Protein AF-A0A914RIQ0-F1 (afdb_monomer)

Foldseek 3Di:
DDPPDDDPVVVVVVVVLVVLCCCQVPVLVVCLVVLQVLLPVVVVLVVLLVVLVVLVVVCQDPSDDPSSNVSSLSSNQSNLLRDQLVSCLVVLVVLLVCLLVVDPSNLSSLSSLLSNLLNCLCQDPVADPSGHDDPSSVVSLVSSLVSLCVSCVVDDDDCSSCVSNVSSNVSND

Nearest PDB structures (foldseek):
  8vjk-assembly1_B  TM=9.606E-01  e=1.421E-10  Mus musculus
  7u9x-assembly1_A  TM=9.395E-01  e=6.946E-10  Homo sapiens
  8rs0-assembly1_G  TM=9.526E-01  e=1.009E-09  Oryctolagus cuniculus
  8ser-assembly1_B  TM=9.562E-01  e=1.686E-09  Oryctolagus cuniculus
  8rrt-assembly1_B  TM=9.357E-01  e=3.241E-09  Oryctolagus cuniculus

Sequence (173 aa):
MELVGASPRALESDTALALNRYLCNAVLPLLTNHSHFFADAEHHAALLDATLHTVYRMNRLQSLTKNQRDAVSDFLVAITRELPPAMMVKLMRKVIIDIQEMTENVLVPLRIITLHYERCTKYYGSGNSYGVASEIEKRLSMLLFDAIFDSLGSKPYDPELFGKALPCLTAIG

Secondary structure (DSSP, 8-state):
-------HHHHHHHHHHHHHHHIIIIIHHHHHHTGGGGTT-GGGHHHHHHHHHHHHHHTT-TT--HHHHHHHHHHHHHHHHHS-GGGGHHHHHHHHHHHHTT-TTTHHHHHHHHHHHHHHHHHHTT-BTTB---HHHHHHHHHHHHHHHHHHHTS---HHHHHHHHHHHHS--

pLDDT: mean 88.91, std 11.35, range [38.72, 97.94]

Structure (mmCIF, N/CA/C/O backbone):
data_AF-A0A914RIQ0-F1
#
_entry.id   AF-A0A914RIQ0-F1
#
loop_
_atom_site.group_PDB
_atom_site.id
_atom_site.type_symbol
_atom_site.label_atom_id
_atom_site.label_alt_id
_atom_site.label_comp_id
_atom_site.label_asym_id
_atom_site.label_entity_id
_atom_site.label_seq_id
_atom_site.pdbx_PDB_ins_code
_atom_site.Cartn_x
_atom_site.Cartn_y
_atom_site.Cartn_z
_atom_site.occupancy
_atom_site.B_iso_or_equiv
_atom_site.auth_seq_id
_atom_site.auth_comp_id
_atom_site.auth_asym_id
_atom_site.auth_atom_id
_atom_site.pdbx_PDB_model_num
ATOM 1 N N . MET A 1 1 ? -50.016 14.181 14.318 1.00 40.16 1 MET A N 1
ATOM 2 C CA . MET A 1 1 ? -49.270 13.265 13.431 1.00 40.16 1 MET A CA 1
ATOM 3 C C . MET A 1 1 ? -48.106 14.074 12.883 1.00 40.16 1 MET A C 1
ATOM 5 O O . MET A 1 1 ? -48.241 14.725 11.858 1.00 40.16 1 MET A O 1
ATOM 9 N N . GLU A 1 2 ? -47.039 14.192 13.675 1.00 38.72 2 GLU A N 1
ATOM 10 C CA . GLU A 1 2 ? -45.862 14.992 13.323 1.00 38.72 2 GLU A CA 1
ATOM 11 C C . GLU A 1 2 ? -45.011 14.225 12.3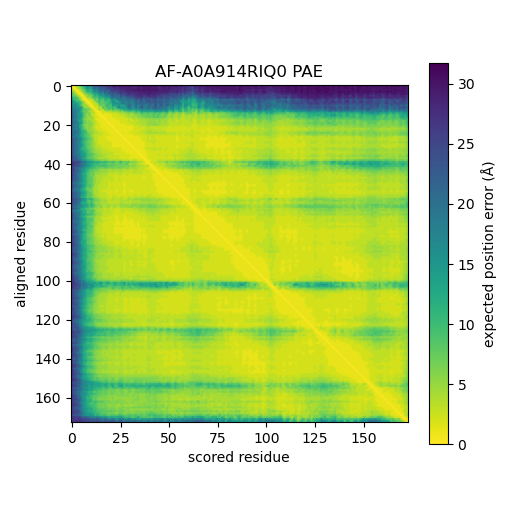11 1.00 38.72 2 GLU A C 1
ATOM 13 O O . GLU A 1 2 ? -44.521 13.133 12.593 1.00 38.72 2 GLU A O 1
ATOM 18 N N . LEU A 1 3 ? -44.842 14.804 11.124 1.00 48.62 3 LEU A N 1
ATOM 19 C CA . LEU A 1 3 ? -43.770 14.442 10.208 1.00 48.62 3 LEU A CA 1
ATOM 20 C C . LEU A 1 3 ? -42.501 15.122 10.724 1.00 48.62 3 LEU A C 1
ATOM 22 O O . LEU A 1 3 ? -42.250 16.289 10.431 1.00 48.62 3 LEU A O 1
ATOM 26 N N . VAL A 1 4 ? -41.721 14.401 11.529 1.00 50.06 4 VAL A N 1
ATOM 27 C CA . VAL A 1 4 ? -40.366 14.819 11.904 1.00 50.06 4 VAL A CA 1
ATOM 28 C C . VAL A 1 4 ? -39.512 14.777 10.635 1.00 50.06 4 VAL A C 1
ATOM 30 O O . VAL A 1 4 ? -39.017 13.727 10.232 1.00 50.06 4 VAL A O 1
ATOM 33 N N . GLY A 1 5 ? -39.399 15.920 9.958 1.00 52.22 5 GLY A N 1
ATOM 34 C CA . GLY A 1 5 ? -38.491 16.103 8.834 1.00 52.22 5 GLY A CA 1
ATOM 35 C C . GLY A 1 5 ? -37.054 15.958 9.322 1.00 52.22 5 GLY A C 1
ATOM 36 O O . GLY A 1 5 ? -36.594 16.740 10.153 1.00 52.22 5 GLY A O 1
ATOM 37 N N . ALA A 1 6 ? -36.354 14.934 8.838 1.00 53.84 6 ALA A N 1
ATOM 38 C CA . ALA A 1 6 ? -34.944 14.739 9.138 1.00 53.84 6 ALA A CA 1
ATOM 39 C C . ALA A 1 6 ? -34.133 15.981 8.716 1.00 53.84 6 ALA A C 1
ATOM 41 O O . ALA A 1 6 ? -34.328 16.535 7.634 1.00 53.84 6 ALA A O 1
ATOM 42 N N . SER A 1 7 ? -33.236 16.436 9.596 1.00 57.28 7 SER A N 1
ATOM 43 C CA . SER A 1 7 ? -32.380 17.603 9.349 1.00 57.28 7 SER A CA 1
ATOM 44 C C . SER A 1 7 ? -31.504 17.383 8.101 1.00 57.28 7 SER A C 1
ATOM 46 O O . SER A 1 7 ? -31.017 16.267 7.915 1.00 57.28 7 SER A O 1
ATOM 48 N N . PRO A 1 8 ? -31.223 18.410 7.274 1.00 59.25 8 PRO A N 1
ATOM 49 C CA . PRO A 1 8 ? -30.385 18.280 6.074 1.00 59.25 8 PRO A CA 1
ATOM 50 C C . PRO A 1 8 ? -29.029 17.604 6.333 1.00 59.25 8 PRO A C 1
ATOM 52 O O . PRO A 1 8 ? -28.591 16.773 5.545 1.00 59.25 8 PRO A O 1
ATOM 55 N N . ARG A 1 9 ? -28.415 17.867 7.497 1.00 60.41 9 ARG A N 1
ATOM 56 C CA . ARG A 1 9 ? -27.163 17.216 7.931 1.00 60.41 9 ARG A CA 1
ATOM 57 C C . ARG A 1 9 ? -27.315 15.718 8.211 1.00 60.41 9 ARG A C 1
ATOM 59 O O . ARG A 1 9 ? -26.366 14.963 8.031 1.00 60.41 9 ARG A O 1
ATOM 66 N N . ALA A 1 10 ? -28.491 15.283 8.663 1.00 62.47 10 ALA A N 1
ATOM 67 C CA . ALA A 1 10 ? -28.787 13.869 8.872 1.00 62.47 10 ALA A CA 1
ATOM 68 C C . ALA A 1 10 ? -28.976 13.145 7.528 1.00 62.47 10 ALA A C 1
ATOM 70 O O . ALA A 1 10 ? -28.415 12.071 7.347 1.00 62.47 10 ALA A O 1
ATOM 71 N N . LEU A 1 11 ? -29.645 13.773 6.549 1.00 60.81 11 LEU A N 1
ATOM 72 C CA . LEU A 1 11 ? -29.740 13.230 5.185 1.00 60.81 11 LEU A CA 1
ATOM 73 C C . LEU A 1 11 ? -28.372 13.135 4.492 1.00 60.81 11 LEU A C 1
ATOM 75 O O . LEU A 1 11 ? -28.081 12.139 3.830 1.00 60.81 11 LEU A O 1
ATOM 79 N N . GLU A 1 12 ? -27.516 14.147 4.642 1.00 62.06 12 GLU A N 1
ATOM 80 C CA . GLU A 1 12 ? -26.137 14.116 4.130 1.00 62.06 12 GLU A CA 1
ATOM 81 C C . GLU A 1 12 ? -25.312 12.993 4.784 1.00 62.06 12 GLU A C 1
ATOM 83 O O . GLU A 1 12 ? -24.551 12.298 4.112 1.00 62.06 12 GLU A O 1
ATOM 88 N N . SER A 1 13 ? -25.512 12.750 6.082 1.00 75.25 13 SER A N 1
ATOM 89 C CA . SER A 1 13 ? -24.879 11.638 6.800 1.00 75.25 13 SER A CA 1
ATOM 90 C C . SER A 1 13 ? -25.389 10.267 6.331 1.00 75.25 13 SER A C 1
ATOM 92 O O . SER A 1 13 ? -24.593 9.345 6.134 1.00 75.25 13 SER A O 1
ATOM 94 N N . ASP A 1 14 ? -26.696 10.119 6.110 1.00 80.25 14 ASP A N 1
ATOM 95 C CA . ASP A 1 14 ? -27.311 8.860 5.670 1.00 80.25 14 ASP A CA 1
ATOM 96 C C . ASP A 1 14 ? -26.929 8.507 4.230 1.00 80.25 14 ASP A C 1
ATOM 98 O O . ASP A 1 14 ? -26.619 7.352 3.919 1.00 80.25 14 ASP A O 1
ATOM 102 N N . THR A 1 15 ? -26.884 9.507 3.349 1.00 83.56 15 THR A N 1
ATOM 103 C CA . THR A 1 15 ? -26.440 9.335 1.960 1.00 83.56 15 THR A CA 1
ATOM 104 C C . THR A 1 15 ? -24.959 8.969 1.886 1.00 83.56 15 THR A C 1
ATOM 106 O O . THR A 1 15 ? -24.604 8.027 1.174 1.00 83.56 15 THR A O 1
ATOM 109 N N . ALA A 1 16 ? -24.094 9.614 2.675 1.00 80.81 16 ALA A N 1
ATOM 110 C CA . ALA A 1 16 ? -22.680 9.249 2.768 1.00 80.81 16 ALA A CA 1
ATOM 111 C C . ALA A 1 16 ? -22.484 7.807 3.273 1.00 80.81 16 ALA A C 1
ATOM 113 O O . ALA A 1 16 ? -21.667 7.056 2.733 1.00 80.81 16 ALA A O 1
ATOM 114 N N . LEU A 1 17 ? -23.264 7.379 4.271 1.00 82.81 17 LEU A N 1
ATOM 115 C CA . LEU A 1 17 ? -23.217 6.009 4.780 1.00 82.81 17 LEU A CA 1
ATOM 116 C C . LEU A 1 17 ? -23.696 4.988 3.735 1.00 82.81 17 LEU A C 1
ATOM 118 O O . LEU A 1 17 ? -23.079 3.930 3.582 1.00 82.81 17 LEU A O 1
ATOM 122 N N . ALA A 1 18 ? -24.768 5.297 3.002 1.00 87.75 18 ALA A N 1
ATOM 123 C CA . ALA A 1 18 ? -25.274 4.457 1.919 1.00 87.75 18 ALA A CA 1
ATOM 124 C C . ALA A 1 18 ? -24.239 4.299 0.794 1.00 87.75 18 ALA A C 1
ATOM 126 O O . ALA A 1 18 ? -24.013 3.184 0.319 1.00 87.75 18 ALA A O 1
ATOM 127 N N . LEU A 1 19 ? -23.548 5.382 0.430 1.00 87.38 19 LEU A N 1
ATOM 128 C CA . LEU A 1 19 ? -22.455 5.349 -0.542 1.00 87.38 19 LEU A CA 1
ATOM 129 C C . LEU A 1 19 ? -21.286 4.488 -0.056 1.00 87.38 19 LEU A C 1
ATOM 131 O O . LEU A 1 19 ? -20.822 3.628 -0.801 1.00 87.38 19 LEU A O 1
ATOM 135 N N . ASN A 1 20 ? -20.859 4.632 1.201 1.00 88.31 20 ASN A N 1
ATOM 136 C CA . ASN A 1 20 ? -19.811 3.781 1.776 1.00 88.31 20 ASN A CA 1
ATOM 137 C C . ASN A 1 20 ? -20.211 2.298 1.777 1.00 88.31 20 ASN A C 1
ATOM 139 O O . ASN A 1 20 ? -19.380 1.430 1.521 1.00 88.31 20 ASN A O 1
ATOM 143 N N . ARG A 1 21 ? -21.487 1.978 2.035 1.00 90.00 21 ARG A N 1
ATOM 144 C CA . ARG A 1 21 ? -22.002 0.602 1.916 1.00 90.00 21 ARG A CA 1
ATOM 145 C C . ARG A 1 21 ? -21.930 0.097 0.485 1.00 90.00 21 ARG A C 1
ATOM 147 O O . ARG A 1 21 ? -21.436 -1.002 0.277 1.00 90.00 21 ARG A O 1
ATOM 154 N N . TYR A 1 22 ? -22.378 0.884 -0.487 1.00 93.12 22 TYR A N 1
ATOM 155 C CA . TYR A 1 22 ? -22.320 0.490 -1.891 1.00 93.12 22 TYR A CA 1
ATOM 156 C C . TYR A 1 22 ? -20.877 0.264 -2.365 1.00 93.12 22 TYR A C 1
ATOM 158 O O . TYR A 1 22 ? -20.563 -0.787 -2.927 1.00 93.12 22 TYR A O 1
ATOM 166 N N . LEU A 1 23 ? -19.980 1.209 -2.071 1.00 94.25 23 LEU A N 1
ATOM 167 C CA . LEU A 1 23 ? -18.572 1.112 -2.443 1.00 94.25 23 LEU A CA 1
ATOM 168 C C . LEU A 1 23 ? -17.912 -0.116 -1.812 1.00 94.25 23 LEU A C 1
ATOM 170 O O . LEU A 1 23 ? -17.342 -0.930 -2.530 1.00 94.25 23 LEU A O 1
ATOM 174 N N . CYS A 1 24 ? -18.023 -0.290 -0.494 1.00 95.00 24 CYS A N 1
ATOM 175 C CA . CYS A 1 24 ? -17.314 -1.363 0.202 1.00 95.00 24 CYS A CA 1
ATOM 176 C C . CYS A 1 24 ? -17.945 -2.750 0.019 1.00 95.00 24 CYS A C 1
ATOM 178 O O . CYS A 1 24 ? -17.231 -3.738 0.141 1.00 95.00 24 CYS A O 1
ATOM 180 N N . ASN A 1 25 ? -19.247 -2.853 -0.270 1.00 93.62 25 ASN A N 1
ATOM 181 C CA . ASN A 1 25 ? -19.921 -4.153 -0.369 1.00 93.62 25 ASN A CA 1
ATOM 182 C C . ASN A 1 25 ? -20.087 -4.652 -1.809 1.00 93.62 25 ASN A C 1
ATOM 184 O O . ASN A 1 25 ? -20.288 -5.848 -1.999 1.00 93.62 25 ASN A O 1
ATOM 188 N N . ALA A 1 26 ? -20.035 -3.768 -2.809 1.00 95.31 26 ALA A N 1
ATOM 189 C CA . ALA A 1 26 ? -20.222 -4.145 -4.210 1.00 95.31 26 ALA A CA 1
ATOM 190 C C . ALA A 1 26 ? -19.018 -3.762 -5.074 1.00 95.31 26 ALA A C 1
ATOM 192 O O . ALA A 1 26 ? -18.411 -4.628 -5.702 1.00 95.31 26 ALA A O 1
ATOM 193 N N . VAL A 1 27 ? -18.642 -2.480 -5.082 1.00 97.12 27 VAL A N 1
ATOM 194 C CA . VAL A 1 27 ? -17.634 -1.966 -6.023 1.00 97.12 27 VAL A CA 1
ATOM 195 C C . VAL A 1 27 ? -16.235 -2.472 -5.687 1.00 97.12 27 VAL A C 1
ATOM 197 O O . VAL A 1 27 ? -15.599 -3.089 -6.535 1.00 97.12 27 VAL A O 1
ATOM 200 N N . LEU A 1 28 ? -15.752 -2.246 -4.462 1.00 97.38 28 LEU A N 1
ATOM 201 C CA . LEU A 1 28 ? -14.410 -2.671 -4.060 1.00 97.38 28 LEU A CA 1
ATOM 202 C C . LEU A 1 28 ? -14.236 -4.191 -4.168 1.00 97.38 28 LEU A C 1
ATOM 204 O O . LEU A 1 28 ? -13.266 -4.593 -4.798 1.00 97.38 28 LEU A O 1
ATOM 208 N N . PRO A 1 29 ? -15.163 -5.045 -3.686 1.00 97.81 29 PRO A N 1
ATOM 209 C CA . PRO A 1 29 ? -15.036 -6.491 -3.864 1.00 97.81 29 PRO A CA 1
ATOM 210 C C . PRO A 1 29 ? -14.956 -6.922 -5.333 1.00 97.81 29 PRO A C 1
ATOM 212 O O . PRO A 1 29 ? -14.147 -7.785 -5.672 1.00 97.81 29 PRO A O 1
ATOM 215 N N . LEU A 1 30 ? -15.746 -6.301 -6.218 1.00 97.69 30 LEU A N 1
ATOM 216 C CA . LEU A 1 30 ? -15.676 -6.573 -7.654 1.00 97.69 30 LEU A CA 1
ATOM 217 C C . LEU A 1 30 ? -14.295 -6.211 -8.217 1.00 97.69 30 LEU A C 1
ATOM 219 O O . LEU A 1 30 ? -13.672 -7.033 -8.883 1.00 97.69 30 LEU A O 1
ATOM 223 N N . LEU A 1 31 ? -13.796 -5.009 -7.922 1.00 97.06 31 LEU A N 1
ATOM 224 C CA . LEU A 1 31 ? -12.487 -4.565 -8.403 1.00 97.06 31 LEU A CA 1
ATOM 225 C C . LEU A 1 31 ? -11.338 -5.395 -7.813 1.00 97.06 31 LEU A C 1
ATOM 227 O O . LEU A 1 31 ? -10.366 -5.659 -8.511 1.00 97.06 31 LEU A O 1
ATOM 231 N N . THR A 1 32 ? -11.454 -5.845 -6.563 1.00 97.81 32 THR A N 1
ATOM 232 C CA . THR A 1 32 ? -10.496 -6.754 -5.919 1.00 97.81 32 THR A CA 1
ATOM 233 C C . THR A 1 32 ? -10.421 -8.089 -6.656 1.00 97.81 32 THR A C 1
ATOM 235 O O . THR A 1 32 ? -9.330 -8.548 -6.977 1.00 97.81 32 THR A O 1
ATOM 238 N N . ASN A 1 33 ? -11.567 -8.698 -6.979 1.00 97.62 33 ASN A N 1
ATOM 239 C CA . ASN A 1 33 ? -11.619 -9.983 -7.691 1.00 97.62 33 ASN A CA 1
ATOM 240 C C . ASN A 1 33 ? -11.069 -9.900 -9.121 1.00 97.62 33 ASN A C 1
ATOM 242 O O . ASN A 1 33 ? -10.637 -10.901 -9.693 1.00 97.62 33 ASN A O 1
ATOM 246 N N . HIS A 1 34 ? -11.083 -8.702 -9.695 1.00 96.31 34 HIS A N 1
ATOM 247 C CA . HIS A 1 34 ? -10.651 -8.430 -11.056 1.00 96.31 34 HIS A CA 1
ATOM 248 C C . HIS A 1 34 ? -9.411 -7.524 -11.101 1.00 96.31 34 HIS A C 1
ATOM 250 O O . HIS A 1 34 ? -9.194 -6.833 -12.096 1.00 96.31 34 HIS A O 1
ATOM 256 N N . SER A 1 35 ? -8.582 -7.537 -10.046 1.00 96.31 35 SER A N 1
ATOM 257 C CA . SER A 1 35 ? -7.437 -6.626 -9.919 1.00 96.31 35 SER A CA 1
ATOM 258 C C . SER A 1 35 ? -6.440 -6.754 -11.065 1.00 96.31 35 SER A C 1
ATOM 260 O O . SER A 1 35 ? -5.909 -5.746 -11.509 1.00 96.31 35 SER A O 1
ATOM 262 N N . HIS A 1 36 ? -6.247 -7.958 -11.602 1.00 94.62 36 HIS A N 1
ATOM 263 C CA . HIS A 1 36 ? -5.319 -8.235 -12.702 1.00 94.62 36 HIS A CA 1
ATOM 264 C C . HIS A 1 36 ? -5.511 -7.336 -13.937 1.00 94.62 36 HIS A C 1
ATOM 266 O O . HIS A 1 36 ? -4.548 -7.082 -14.652 1.00 94.62 36 HIS A O 1
ATOM 272 N N . PHE A 1 37 ? -6.710 -6.788 -14.181 1.00 93.00 37 PHE A N 1
ATOM 273 C CA . PHE A 1 37 ? -6.914 -5.817 -15.266 1.00 93.00 37 PHE A CA 1
ATOM 274 C C . PHE A 1 37 ? -6.185 -4.481 -15.047 1.00 93.00 37 PHE A C 1
ATOM 276 O O . PHE A 1 37 ? -6.021 -3.714 -15.993 1.00 93.00 37 PHE A O 1
ATOM 283 N N . PHE A 1 38 ? -5.746 -4.176 -13.823 1.00 93.56 38 PHE A N 1
ATOM 284 C CA . PHE A 1 38 ? -4.972 -2.973 -13.523 1.00 93.56 38 PHE A CA 1
ATOM 285 C C . PHE A 1 38 ? -3.503 -3.077 -13.947 1.00 93.56 38 PHE A C 1
ATOM 287 O O . PHE A 1 38 ? -2.878 -2.031 -14.117 1.00 93.56 38 PHE A O 1
ATOM 294 N N . ALA A 1 39 ? -2.961 -4.285 -14.148 1.00 89.75 39 ALA A N 1
ATOM 295 C CA . ALA A 1 39 ? -1.563 -4.479 -14.540 1.00 89.75 39 ALA A CA 1
ATOM 296 C C . ALA A 1 39 ? -1.244 -3.833 -15.902 1.00 89.75 39 ALA A C 1
ATOM 298 O O . ALA A 1 39 ? -0.186 -3.237 -16.073 1.00 89.75 39 ALA A O 1
ATOM 299 N N . ASP A 1 40 ? -2.199 -3.857 -16.836 1.00 83.81 40 ASP A N 1
ATOM 300 C CA . ASP A 1 40 ? -2.047 -3.297 -18.188 1.00 83.81 40 ASP A CA 1
ATOM 301 C C . ASP A 1 40 ? -2.581 -1.855 -18.317 1.00 83.81 40 ASP A C 1
ATOM 303 O O . ASP A 1 40 ? -2.637 -1.274 -19.406 1.00 83.81 40 ASP A O 1
ATOM 307 N N . ALA A 1 41 ? -2.996 -1.242 -17.205 1.00 87.12 41 ALA A N 1
ATOM 308 C CA . ALA A 1 41 ? -3.695 0.041 -17.194 1.00 87.12 41 ALA A CA 1
ATOM 309 C C . ALA A 1 41 ? -2.769 1.254 -16.968 1.00 87.12 41 ALA A C 1
ATOM 311 O O . ALA A 1 41 ? -3.240 2.326 -16.582 1.00 87.12 41 ALA A O 1
ATOM 312 N N . GLU A 1 42 ? -1.465 1.132 -17.245 1.00 83.19 42 GLU A N 1
ATOM 313 C CA . GLU A 1 42 ? -0.473 2.208 -17.053 1.00 83.19 42 GLU A CA 1
ATOM 314 C C . GLU A 1 42 ? -0.839 3.506 -17.796 1.00 83.19 42 GLU A C 1
ATOM 316 O O . GLU A 1 42 ? -0.643 4.609 -17.286 1.00 83.19 42 GLU A O 1
ATOM 321 N N . HIS A 1 43 ? -1.475 3.394 -18.965 1.00 89.69 43 HIS A N 1
ATOM 322 C CA . HIS A 1 43 ? -1.982 4.531 -19.744 1.00 89.69 43 HIS A CA 1
ATOM 323 C C . HIS A 1 43 ? -3.052 5.353 -18.995 1.00 89.69 43 HIS A C 1
ATOM 325 O O . HIS A 1 43 ? -3.292 6.517 -19.317 1.00 89.69 43 HIS A O 1
ATOM 331 N N . HIS A 1 44 ? -3.671 4.773 -17.965 1.00 92.06 44 HIS A N 1
ATOM 332 C CA . HIS A 1 44 ? -4.632 5.410 -17.068 1.00 92.06 44 HIS A CA 1
ATOM 333 C C . HIS A 1 44 ? -4.034 5.726 -15.688 1.00 92.06 44 HIS A C 1
ATOM 335 O O . HIS A 1 44 ? -4.771 5.842 -14.705 1.00 92.06 44 HIS A O 1
ATOM 341 N N . ALA A 1 45 ? -2.713 5.926 -15.597 1.00 90.75 45 ALA A N 1
ATOM 342 C CA . ALA A 1 45 ? -2.001 6.152 -14.337 1.00 90.75 45 ALA A CA 1
ATOM 343 C C . ALA A 1 45 ? -2.639 7.218 -13.430 1.00 90.75 45 ALA A C 1
ATOM 345 O O . ALA A 1 45 ? -2.725 7.020 -12.221 1.00 90.75 45 ALA A O 1
ATOM 346 N N . ALA A 1 46 ? -3.138 8.326 -13.990 1.00 92.81 46 ALA A N 1
ATOM 347 C CA . ALA A 1 46 ? -3.791 9.378 -13.207 1.00 92.81 46 ALA A CA 1
ATOM 348 C C . ALA A 1 46 ? -5.087 8.904 -12.518 1.00 92.81 46 ALA A C 1
ATOM 350 O O . ALA A 1 46 ? -5.351 9.273 -11.374 1.00 92.81 46 ALA A O 1
ATOM 351 N N . LEU A 1 47 ? -5.884 8.072 -13.195 1.00 94.31 47 LEU A N 1
ATOM 352 C CA . LEU A 1 47 ? -7.114 7.507 -12.638 1.00 94.31 47 LEU A CA 1
ATOM 353 C C . LEU A 1 47 ? -6.801 6.466 -11.562 1.00 94.31 47 LEU A C 1
ATOM 355 O O . LEU A 1 47 ? -7.441 6.457 -10.511 1.00 94.31 47 LEU A O 1
ATOM 359 N N . LEU A 1 48 ? -5.806 5.613 -11.804 1.00 95.12 48 LEU A N 1
ATOM 360 C CA . LEU A 1 48 ? -5.348 4.621 -10.833 1.00 95.12 48 LEU A CA 1
ATOM 361 C C . LEU A 1 48 ? -4.802 5.291 -9.568 1.00 95.12 48 LEU A C 1
ATOM 363 O O . LEU A 1 48 ? -5.182 4.906 -8.466 1.00 95.12 48 LEU A O 1
ATOM 367 N N . ASP A 1 49 ? -3.995 6.343 -9.718 1.00 94.19 49 ASP A N 1
ATOM 368 C CA . ASP A 1 49 ? -3.472 7.151 -8.610 1.00 94.19 49 ASP A CA 1
ATOM 369 C C . ASP A 1 49 ? -4.610 7.788 -7.798 1.00 94.19 49 ASP A C 1
ATOM 371 O O . ASP A 1 49 ? -4.651 7.684 -6.569 1.00 94.19 49 ASP A O 1
ATOM 375 N N . ALA A 1 50 ? -5.594 8.388 -8.478 1.00 95.06 50 ALA A N 1
ATOM 376 C CA . ALA A 1 50 ? -6.770 8.959 -7.828 1.00 95.06 50 ALA A CA 1
ATOM 377 C C . ALA A 1 50 ? -7.599 7.892 -7.092 1.00 95.06 50 ALA A C 1
ATOM 379 O O . ALA A 1 50 ? -8.031 8.123 -5.960 1.00 95.06 50 ALA A O 1
ATOM 380 N N . THR A 1 51 ? -7.783 6.717 -7.697 1.00 95.06 51 THR A N 1
ATOM 381 C CA . THR A 1 51 ? -8.528 5.588 -7.119 1.00 95.06 51 THR A CA 1
ATOM 382 C C . THR A 1 51 ? -7.824 5.057 -5.876 1.00 95.06 51 THR A C 1
ATOM 384 O O . THR A 1 51 ? -8.424 5.016 -4.801 1.00 95.06 51 THR A O 1
ATOM 387 N N . LEU A 1 52 ? -6.529 4.746 -5.987 1.00 96.06 52 LEU A N 1
ATOM 388 C CA . LEU A 1 52 ? -5.680 4.288 -4.889 1.00 96.06 52 LEU A CA 1
ATOM 389 C C . LEU A 1 52 ? -5.734 5.261 -3.713 1.00 96.06 52 LEU A C 1
ATOM 391 O O . LEU A 1 52 ? -6.000 4.869 -2.579 1.00 96.06 52 LEU A O 1
ATOM 395 N N . HIS A 1 53 ? -5.538 6.552 -3.976 1.00 95.06 53 HIS A N 1
ATOM 396 C CA . HIS A 1 53 ? -5.561 7.567 -2.933 1.00 95.06 53 HIS A CA 1
ATOM 397 C C . HIS A 1 53 ? -6.941 7.789 -2.323 1.00 95.06 53 HIS A C 1
ATOM 399 O O . HIS A 1 53 ? -7.025 8.096 -1.132 1.00 95.06 53 HIS A O 1
ATOM 405 N N . THR A 1 54 ? -8.008 7.650 -3.103 1.00 95.12 54 THR A N 1
ATOM 406 C CA . THR A 1 54 ? -9.377 7.770 -2.594 1.00 95.12 54 THR A CA 1
ATOM 407 C C . THR A 1 54 ? -9.680 6.627 -1.639 1.00 95.12 54 THR A C 1
ATOM 409 O O . THR A 1 54 ? -10.065 6.877 -0.498 1.00 95.12 54 THR A O 1
ATOM 412 N N . VAL A 1 55 ? -9.410 5.386 -2.045 1.00 95.88 55 VAL A N 1
ATOM 413 C CA . VAL A 1 55 ? -9.672 4.214 -1.203 1.00 95.88 55 VAL A CA 1
ATOM 414 C C . VAL A 1 55 ? -8.729 4.168 0.003 1.00 95.88 55 VAL A C 1
ATOM 416 O O . VAL A 1 55 ? -9.154 3.844 1.109 1.00 95.88 55 VAL A O 1
ATOM 419 N N . TYR A 1 56 ? -7.482 4.620 -0.143 1.00 95.25 56 TYR A N 1
ATOM 420 C CA . TYR A 1 56 ? -6.564 4.752 0.989 1.00 95.25 56 TYR A CA 1
ATOM 421 C C . TYR A 1 56 ? -7.086 5.742 2.039 1.00 95.25 56 TYR A C 1
ATOM 423 O O . TYR A 1 56 ? -7.005 5.485 3.236 1.00 95.25 56 TYR A O 1
ATOM 431 N N . ARG A 1 57 ? -7.699 6.856 1.617 1.00 92.06 57 ARG A N 1
ATOM 432 C CA . ARG A 1 57 ? -8.364 7.784 2.547 1.00 92.06 57 ARG A CA 1
ATOM 433 C C . ARG A 1 57 ? -9.606 7.171 3.190 1.00 92.06 57 ARG A C 1
ATOM 435 O O . ARG A 1 57 ? -9.879 7.479 4.347 1.00 92.06 57 ARG A O 1
ATOM 442 N N . MET A 1 58 ? -10.332 6.297 2.486 1.00 91.75 58 MET A N 1
ATOM 443 C CA . MET A 1 58 ? -11.483 5.586 3.057 1.00 91.75 58 MET A CA 1
ATOM 444 C C . MET A 1 58 ? -11.086 4.732 4.263 1.00 91.75 58 MET A C 1
ATOM 446 O O . MET A 1 58 ? -11.863 4.642 5.206 1.00 91.75 58 MET A O 1
ATOM 450 N N . ASN A 1 59 ? -9.861 4.195 4.296 1.00 88.38 59 ASN A N 1
ATOM 451 C CA . ASN A 1 59 ? -9.331 3.436 5.436 1.00 88.38 59 ASN A CA 1
ATOM 452 C C . ASN A 1 59 ? -9.347 4.228 6.764 1.00 88.38 59 ASN A C 1
ATOM 454 O O . ASN A 1 59 ? -9.298 3.637 7.836 1.00 88.38 59 ASN A O 1
ATOM 458 N N . ARG A 1 60 ? -9.437 5.565 6.710 1.00 86.50 60 ARG A N 1
ATOM 459 C CA . ARG A 1 60 ? -9.498 6.450 7.886 1.00 86.50 60 ARG A CA 1
ATOM 460 C C . ARG A 1 60 ? -10.925 6.840 8.294 1.00 86.50 60 ARG A C 1
ATOM 462 O O . ARG A 1 60 ? -11.096 7.572 9.266 1.00 86.50 60 ARG A O 1
ATOM 469 N N . LEU A 1 61 ? -11.952 6.406 7.561 1.00 87.25 61 LEU A N 1
ATOM 470 C CA . LEU A 1 61 ? -13.340 6.754 7.861 1.00 87.25 61 LEU A CA 1
ATOM 471 C C . LEU A 1 61 ? -13.838 5.975 9.085 1.00 87.25 61 LEU A C 1
ATOM 473 O O . LEU A 1 61 ? -14.033 4.762 9.035 1.00 87.25 61 LEU A O 1
ATOM 477 N N . GLN A 1 62 ? -14.122 6.694 10.172 1.00 84.31 62 GLN A N 1
ATOM 478 C CA . GLN A 1 62 ? -14.637 6.104 11.415 1.00 84.31 62 GLN A CA 1
ATOM 479 C C . GLN A 1 62 ? -16.024 5.456 11.257 1.00 84.31 62 GLN A C 1
ATOM 481 O O . GLN A 1 62 ? -16.378 4.569 12.029 1.00 84.31 62 GLN A O 1
ATOM 486 N N . SER A 1 63 ? -16.795 5.855 10.239 1.00 85.00 63 SER A N 1
ATOM 487 C CA . SER A 1 63 ? -18.128 5.310 9.952 1.00 85.00 63 SER A CA 1
ATOM 488 C C . SER A 1 63 ? -18.117 3.907 9.335 1.00 85.00 63 SER A C 1
ATOM 490 O O . SER A 1 63 ? -19.183 3.311 9.172 1.00 85.00 63 SER A O 1
ATOM 492 N N . LEU A 1 64 ? -16.944 3.360 8.988 1.00 87.19 64 LEU A N 1
ATOM 493 C CA . LEU A 1 64 ? -16.844 2.022 8.413 1.00 87.19 64 LEU A CA 1
ATOM 494 C C . LEU A 1 64 ? -16.966 0.931 9.479 1.00 87.19 64 LEU A C 1
ATOM 496 O O . LEU A 1 64 ? -16.254 0.904 10.489 1.00 87.19 64 LEU A O 1
ATOM 500 N N . THR A 1 65 ? -17.827 -0.040 9.194 1.00 89.62 65 THR A N 1
ATOM 501 C CA . THR A 1 65 ? -17.877 -1.311 9.926 1.00 89.62 65 THR A CA 1
ATOM 502 C C . THR A 1 65 ? -16.614 -2.139 9.669 1.00 89.62 65 THR A C 1
ATOM 504 O O . THR A 1 65 ? -15.881 -1.881 8.714 1.00 89.62 65 THR A O 1
ATOM 507 N N . LYS A 1 66 ? -16.366 -3.164 10.494 1.00 89.31 66 LYS A N 1
ATOM 508 C CA . LYS A 1 66 ? -15.219 -4.071 10.324 1.00 89.31 66 LYS A CA 1
ATOM 509 C C . LYS A 1 66 ? -15.161 -4.673 8.913 1.00 89.31 66 LYS A C 1
ATOM 511 O O . LYS A 1 66 ? -14.179 -4.465 8.217 1.00 89.31 66 LYS A O 1
ATOM 516 N N . ASN A 1 67 ? -16.259 -5.273 8.448 1.00 90.75 67 ASN A N 1
ATOM 517 C CA . ASN A 1 67 ? -16.329 -5.885 7.114 1.00 90.75 67 ASN A CA 1
ATOM 518 C C . ASN A 1 67 ? -16.022 -4.889 5.982 1.00 90.75 67 ASN A C 1
ATOM 520 O O . ASN A 1 67 ? -15.416 -5.249 4.979 1.00 90.75 67 ASN A O 1
ATOM 524 N N . GLN A 1 68 ? -16.426 -3.624 6.133 1.00 93.06 68 GLN A N 1
ATOM 525 C CA . GLN A 1 68 ? -16.125 -2.593 5.139 1.00 93.06 68 GLN A CA 1
ATOM 526 C C . GLN A 1 68 ? -14.655 -2.167 5.170 1.00 93.06 68 GLN A C 1
ATOM 528 O O . GLN A 1 68 ? -14.098 -1.873 4.115 1.00 93.06 68 GLN A O 1
ATOM 533 N N . ARG A 1 69 ? -14.023 -2.128 6.351 1.00 92.94 69 ARG A N 1
ATOM 534 C CA . ARG A 1 69 ? -12.574 -1.892 6.469 1.00 92.94 69 ARG A CA 1
ATOM 535 C C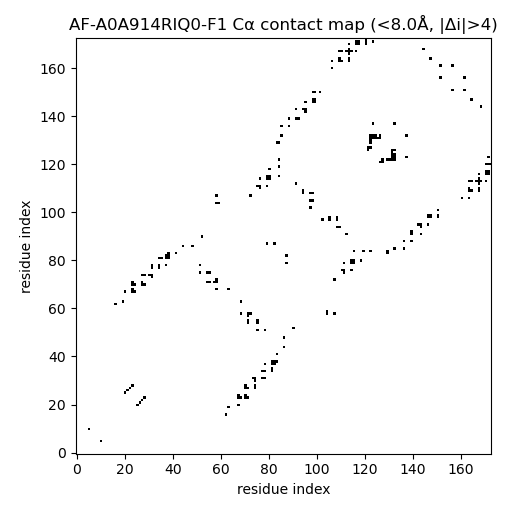 . ARG A 1 69 ? -11.780 -3.042 5.866 1.00 92.94 69 ARG A C 1
ATOM 537 O O . ARG A 1 69 ? -10.804 -2.780 5.172 1.00 92.94 69 ARG A O 1
ATOM 544 N N . ASP A 1 70 ? -12.237 -4.275 6.059 1.00 93.75 70 ASP A N 1
ATOM 545 C CA . ASP A 1 70 ? -11.624 -5.458 5.454 1.00 93.75 70 ASP A CA 1
ATOM 546 C C . ASP A 1 70 ? -11.692 -5.368 3.921 1.00 93.75 70 ASP A C 1
ATOM 548 O O . ASP A 1 70 ? -10.662 -5.465 3.260 1.00 93.75 70 ASP A O 1
ATOM 552 N N . ALA A 1 71 ? -12.855 -5.023 3.352 1.00 96.38 71 ALA A N 1
ATOM 553 C CA . ALA A 1 71 ? -13.000 -4.808 1.908 1.00 96.38 71 ALA A CA 1
ATOM 554 C C . ALA A 1 71 ? -12.091 -3.687 1.362 1.00 96.38 71 ALA A C 1
ATOM 556 O O . ALA A 1 71 ? -11.508 -3.827 0.285 1.00 96.38 71 ALA A O 1
ATOM 557 N N . VAL A 1 72 ? -11.940 -2.582 2.104 1.00 96.25 72 VAL A N 1
ATOM 558 C CA . VAL A 1 72 ? -11.003 -1.496 1.765 1.00 96.25 72 VAL A CA 1
ATOM 559 C C . VAL A 1 72 ? -9.556 -1.990 1.804 1.00 96.25 72 VAL A C 1
ATOM 561 O O . VAL A 1 72 ? -8.802 -1.738 0.864 1.00 96.25 72 VAL A O 1
ATOM 564 N N . SER A 1 73 ? -9.161 -2.705 2.860 1.00 95.56 73 SER A N 1
ATOM 565 C CA . SER A 1 73 ? -7.807 -3.246 3.014 1.00 95.56 73 SER A CA 1
ATOM 566 C C . SER A 1 73 ? -7.471 -4.241 1.907 1.00 95.56 73 SER A C 1
ATOM 568 O O . SER A 1 73 ? -6.402 -4.144 1.304 1.00 95.56 73 SER A O 1
ATOM 570 N N . ASP A 1 74 ? -8.385 -5.158 1.601 1.00 96.94 74 ASP A N 1
ATOM 571 C CA . ASP A 1 74 ? -8.173 -6.190 0.591 1.00 96.94 74 ASP A CA 1
ATOM 572 C C . ASP A 1 74 ? -8.091 -5.599 -0.814 1.00 96.94 74 ASP A C 1
ATOM 574 O O . ASP A 1 74 ? -7.223 -6.007 -1.586 1.00 96.94 74 ASP A O 1
ATOM 578 N N . PHE A 1 75 ? -8.897 -4.577 -1.125 1.00 97.94 75 PHE A N 1
ATOM 579 C CA . PHE A 1 75 ? -8.738 -3.834 -2.372 1.00 97.94 75 PHE A CA 1
ATOM 580 C C . PHE A 1 75 ? -7.383 -3.133 -2.454 1.00 97.94 75 PHE A C 1
ATOM 582 O O . PHE A 1 75 ? -6.710 -3.253 -3.473 1.00 97.94 75 PHE A O 1
ATOM 589 N N . LEU A 1 76 ? -6.958 -2.424 -1.400 1.00 97.31 76 LEU A N 1
ATOM 590 C CA . LEU A 1 76 ? -5.666 -1.726 -1.385 1.00 97.31 76 LEU A CA 1
ATOM 591 C C . LEU A 1 76 ? -4.501 -2.695 -1.599 1.00 97.31 76 LEU A C 1
ATOM 593 O O . LEU A 1 76 ? -3.592 -2.407 -2.371 1.00 97.31 76 LEU A O 1
ATOM 597 N N . VAL A 1 77 ? -4.551 -3.866 -0.967 1.00 96.62 77 VAL A N 1
ATOM 598 C CA . VAL A 1 77 ? -3.568 -4.934 -1.179 1.00 96.62 77 VAL A CA 1
ATOM 599 C C . VAL A 1 77 ? -3.626 -5.444 -2.616 1.00 96.62 77 VAL A C 1
ATOM 601 O O . VAL A 1 77 ? -2.579 -5.581 -3.244 1.00 96.62 77 VAL A O 1
ATOM 604 N N . ALA A 1 78 ? -4.820 -5.709 -3.149 1.00 97.25 78 ALA A N 1
ATOM 605 C CA . ALA A 1 78 ? -4.987 -6.216 -4.504 1.00 97.25 78 ALA A CA 1
ATOM 606 C C . ALA A 1 78 ? -4.454 -5.228 -5.544 1.00 97.25 78 ALA A C 1
ATOM 608 O O . ALA A 1 78 ? -3.578 -5.599 -6.310 1.00 97.25 78 ALA A O 1
ATOM 609 N N . ILE A 1 79 ? -4.872 -3.960 -5.520 1.00 96.00 79 ILE A N 1
ATOM 610 C CA . ILE A 1 79 ? -4.383 -2.962 -6.481 1.00 96.00 79 ILE A CA 1
ATOM 611 C C . ILE A 1 79 ? -2.869 -2.737 -6.347 1.00 96.00 79 ILE A C 1
ATOM 613 O O . ILE A 1 79 ? -2.177 -2.648 -7.357 1.00 96.00 79 ILE A O 1
ATOM 617 N N . THR A 1 80 ? -2.304 -2.734 -5.132 1.00 95.69 80 THR A N 1
ATOM 618 C CA . THR A 1 80 ? -0.849 -2.608 -4.944 1.00 95.69 80 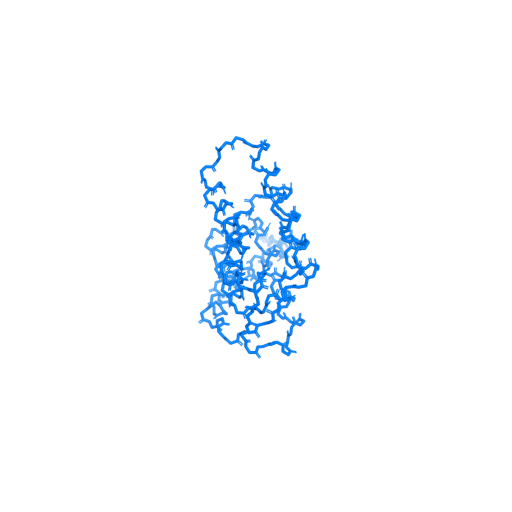THR A CA 1
ATOM 619 C C . THR A 1 80 ? -0.065 -3.754 -5.587 1.00 95.69 80 THR A C 1
ATOM 621 O O . THR A 1 80 ? 1.061 -3.523 -6.021 1.00 95.69 80 THR A O 1
ATOM 624 N N . ARG A 1 81 ? -0.634 -4.963 -5.713 1.00 95.12 81 ARG A N 1
ATOM 625 C CA . ARG A 1 81 ? 0.019 -6.082 -6.425 1.00 95.12 81 ARG A CA 1
ATOM 626 C C . ARG A 1 81 ? 0.140 -5.863 -7.923 1.00 95.12 81 ARG A C 1
ATOM 628 O O . ARG A 1 81 ? 1.040 -6.443 -8.526 1.00 95.12 81 ARG A O 1
ATOM 635 N N . GLU A 1 82 ? -0.707 -5.017 -8.487 1.00 95.06 82 GLU A N 1
ATOM 636 C CA . GLU A 1 82 ? -0.814 -4.806 -9.930 1.00 95.06 82 GLU A CA 1
ATOM 637 C C . GLU A 1 82 ? -0.059 -3.549 -10.369 1.00 95.06 82 GLU A C 1
ATOM 639 O O . GLU A 1 82 ? 0.491 -3.502 -11.460 1.00 95.06 82 GLU A O 1
ATOM 644 N N . LEU A 1 83 ? 0.020 -2.528 -9.506 1.00 94.69 83 LEU A N 1
ATOM 645 C CA . LEU A 1 83 ? 0.609 -1.239 -9.876 1.00 94.69 83 LEU A CA 1
ATOM 646 C C . LEU A 1 83 ? 2.135 -1.306 -10.037 1.00 94.69 83 LEU A C 1
ATOM 648 O O . LEU A 1 83 ? 2.802 -1.815 -9.133 1.00 94.69 83 LEU A O 1
ATOM 652 N N . PRO A 1 84 ? 2.717 -0.707 -11.089 1.00 94.19 84 PRO A N 1
ATOM 653 C CA . PRO A 1 84 ? 4.162 -0.541 -11.215 1.00 94.19 84 PRO A CA 1
ATOM 654 C C . PRO A 1 84 ? 4.778 0.198 -10.015 1.00 94.19 84 PRO A C 1
ATOM 656 O O . PRO A 1 84 ? 4.136 1.090 -9.444 1.00 94.19 84 PRO A O 1
ATOM 659 N N . PRO A 1 85 ? 6.042 -0.090 -9.646 1.00 94.25 85 PRO A N 1
ATOM 660 C CA . PRO A 1 85 ? 6.674 0.507 -8.470 1.00 94.25 85 PRO A CA 1
ATOM 661 C C . PRO A 1 85 ? 6.671 2.043 -8.473 1.00 94.25 85 PRO A C 1
ATOM 663 O O . PRO A 1 85 ? 6.351 2.663 -7.459 1.00 94.25 85 PRO A O 1
ATOM 666 N N . ALA A 1 86 ? 6.923 2.658 -9.632 1.00 93.25 86 ALA A N 1
ATOM 667 C CA . ALA A 1 86 ? 6.976 4.112 -9.784 1.00 93.25 86 ALA A CA 1
ATOM 668 C C . ALA A 1 86 ? 5.649 4.816 -9.431 1.00 93.25 86 ALA A C 1
ATOM 670 O O . ALA A 1 86 ? 5.648 5.967 -8.988 1.00 93.25 86 ALA A O 1
ATOM 671 N N . MET A 1 87 ? 4.507 4.133 -9.571 1.00 94.25 87 MET A N 1
ATOM 672 C CA . MET A 1 87 ? 3.198 4.690 -9.212 1.00 94.25 87 MET A CA 1
ATOM 673 C C . MET A 1 87 ? 2.970 4.739 -7.696 1.00 94.25 87 MET A C 1
ATOM 675 O O . MET A 1 87 ? 2.173 5.541 -7.213 1.00 94.25 87 MET A O 1
ATOM 679 N N . MET A 1 88 ? 3.707 3.943 -6.916 1.00 95.31 88 MET A N 1
ATOM 680 C CA . MET A 1 88 ? 3.566 3.893 -5.458 1.00 95.31 88 MET A CA 1
ATOM 681 C C . MET A 1 88 ? 4.198 5.097 -4.750 1.00 95.31 88 MET A C 1
ATOM 683 O O . MET A 1 88 ? 3.886 5.350 -3.587 1.00 95.31 88 MET A O 1
ATOM 687 N N . VAL A 1 89 ? 5.028 5.891 -5.436 1.00 95.06 89 VAL A N 1
ATOM 688 C CA . VAL A 1 89 ? 5.793 7.016 -4.862 1.00 95.06 89 VAL A CA 1
ATOM 689 C C . VAL A 1 89 ? 4.920 7.989 -4.065 1.00 95.06 89 VAL A C 1
ATOM 691 O O . VAL A 1 89 ? 5.288 8.402 -2.962 1.00 95.06 89 VAL A O 1
ATOM 694 N N . LYS A 1 90 ? 3.754 8.379 -4.596 1.00 95.31 90 LYS A N 1
ATOM 695 C CA . LYS A 1 90 ? 2.861 9.320 -3.900 1.00 95.31 90 LYS A CA 1
ATOM 696 C C . LYS A 1 90 ? 2.179 8.682 -2.694 1.00 95.31 90 LYS A C 1
ATOM 698 O O . LYS A 1 90 ? 1.982 9.360 -1.685 1.00 95.31 90 LYS A O 1
ATOM 703 N N . LEU A 1 91 ? 1.829 7.398 -2.778 1.00 96.00 91 LEU A N 1
ATOM 704 C CA . LEU A 1 91 ? 1.253 6.667 -1.654 1.00 96.00 91 LEU A CA 1
ATOM 705 C C . LEU A 1 91 ? 2.280 6.472 -0.542 1.00 96.00 91 LEU A C 1
ATOM 707 O O . LEU A 1 91 ? 1.965 6.769 0.605 1.00 96.00 91 LEU A O 1
ATOM 711 N N . MET A 1 92 ? 3.512 6.082 -0.876 1.00 95.94 92 MET A N 1
ATOM 712 C CA . MET A 1 92 ? 4.603 5.928 0.090 1.00 95.94 92 MET A CA 1
ATOM 713 C C . MET A 1 92 ? 4.792 7.185 0.938 1.00 95.94 92 MET A C 1
ATOM 715 O O . MET A 1 92 ? 4.888 7.086 2.154 1.00 95.94 92 MET A O 1
ATOM 719 N N . ARG A 1 93 ? 4.757 8.380 0.333 1.00 96.50 93 ARG A N 1
ATOM 720 C CA . ARG A 1 93 ? 4.836 9.649 1.083 1.00 96.50 93 ARG A CA 1
ATOM 721 C C . ARG A 1 93 ? 3.734 9.788 2.132 1.00 96.50 93 ARG A C 1
ATOM 723 O O . ARG A 1 93 ? 4.009 10.260 3.226 1.00 96.50 93 ARG A O 1
ATOM 730 N N . LYS A 1 94 ? 2.503 9.385 1.806 1.00 94.69 94 LYS A N 1
ATOM 731 C CA . LYS A 1 94 ? 1.379 9.417 2.754 1.00 94.69 94 LYS A CA 1
ATOM 732 C C . LYS A 1 94 ? 1.540 8.366 3.845 1.00 94.69 94 LYS A C 1
ATOM 734 O O . LYS A 1 94 ? 1.318 8.680 5.003 1.00 94.69 94 LYS A O 1
ATOM 739 N N . VAL A 1 95 ? 1.986 7.163 3.485 1.00 94.69 95 VAL A N 1
ATOM 740 C CA . VAL A 1 95 ? 2.241 6.086 4.450 1.00 94.69 95 VAL A CA 1
ATOM 741 C C . VAL A 1 95 ? 3.317 6.485 5.459 1.00 94.69 95 VAL A C 1
ATOM 743 O O . VAL A 1 95 ? 3.124 6.259 6.646 1.00 94.69 95 VAL A O 1
ATOM 746 N N . ILE A 1 96 ? 4.406 7.125 5.017 1.00 95.31 96 ILE A N 1
ATOM 747 C CA . ILE A 1 96 ? 5.450 7.642 5.918 1.00 95.31 96 ILE A CA 1
ATOM 748 C C . ILE A 1 96 ? 4.830 8.571 6.967 1.00 95.31 96 ILE A C 1
ATOM 750 O O . ILE A 1 96 ? 5.063 8.380 8.155 1.00 95.31 96 ILE A O 1
ATOM 754 N N . ILE A 1 97 ? 3.997 9.522 6.536 1.00 93.56 97 ILE A N 1
ATOM 755 C CA . ILE A 1 97 ? 3.311 10.456 7.440 1.00 93.56 97 ILE A CA 1
ATOM 756 C C . ILE A 1 97 ? 2.371 9.700 8.390 1.00 93.56 97 ILE A C 1
ATOM 758 O O . ILE A 1 97 ? 2.437 9.899 9.598 1.00 93.56 97 ILE A O 1
ATOM 762 N N . ASP A 1 98 ? 1.531 8.798 7.875 1.00 92.75 98 ASP A N 1
ATOM 763 C CA . ASP A 1 98 ? 0.568 8.058 8.704 1.00 92.75 98 ASP A CA 1
ATOM 764 C C . ASP A 1 98 ? 1.252 7.119 9.723 1.00 92.75 98 ASP A C 1
ATOM 766 O O . ASP A 1 98 ? 0.675 6.853 10.783 1.00 92.75 98 ASP A O 1
ATOM 770 N N . ILE A 1 99 ? 2.460 6.618 9.420 1.00 91.62 99 ILE A N 1
ATOM 771 C CA . ILE A 1 99 ? 3.303 5.850 10.350 1.00 91.62 99 ILE A CA 1
ATOM 772 C C . ILE A 1 99 ? 3.907 6.773 11.407 1.00 91.62 99 ILE A C 1
ATOM 774 O O . ILE A 1 99 ? 3.794 6.460 12.587 1.00 91.62 99 ILE A O 1
ATOM 778 N N . GLN A 1 100 ? 4.475 7.919 11.016 1.00 91.69 100 GLN A N 1
ATOM 779 C CA . GLN A 1 100 ? 5.018 8.910 11.958 1.00 91.69 100 GLN A CA 1
ATOM 780 C C . GLN A 1 100 ? 3.953 9.419 12.939 1.00 91.69 100 GLN A C 1
ATOM 782 O O . GLN A 1 100 ? 4.227 9.601 14.122 1.00 91.69 100 GLN A O 1
ATOM 787 N N . GLU A 1 101 ? 2.724 9.621 12.462 1.00 88.88 101 GLU A N 1
ATOM 788 C CA . GLU A 1 101 ? 1.582 10.033 13.286 1.00 88.88 101 GLU A CA 1
ATOM 789 C C . GLU A 1 101 ? 0.955 8.872 14.074 1.00 88.88 101 GLU A C 1
ATOM 791 O O . GLU A 1 101 ? 0.110 9.103 14.939 1.00 88.88 101 GLU A O 1
ATOM 796 N N . MET A 1 102 ? 1.347 7.623 13.792 1.00 80.38 102 MET A N 1
ATOM 797 C CA . MET A 1 102 ? 0.806 6.411 14.411 1.00 80.38 102 MET A CA 1
ATOM 798 C C . MET A 1 102 ? -0.726 6.372 14.427 1.00 80.38 102 MET A C 1
ATOM 800 O O . MET A 1 102 ? -1.360 6.138 15.458 1.00 80.38 102 MET A O 1
ATOM 804 N N . THR A 1 103 ? -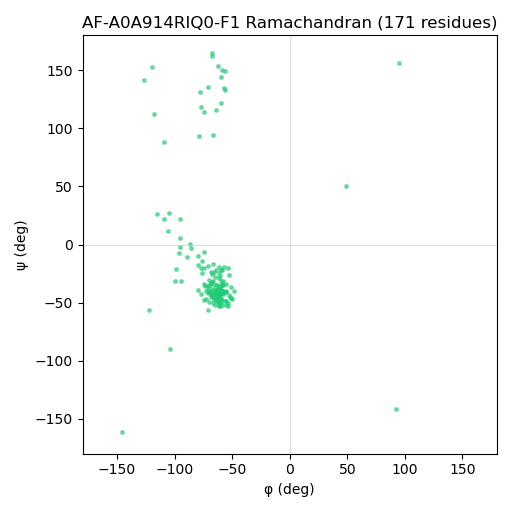1.328 6.609 13.263 1.00 77.19 103 THR A N 1
ATOM 805 C CA . THR A 1 103 ? -2.790 6.616 13.122 1.00 77.19 103 THR A CA 1
ATOM 806 C C . THR A 1 103 ? -3.414 5.268 13.528 1.00 77.19 103 THR A C 1
ATOM 808 O O . THR A 1 103 ? -2.811 4.212 13.346 1.00 77.19 103 THR A O 1
ATOM 811 N N . GLU A 1 104 ? -4.659 5.268 14.026 1.00 75.44 104 GLU A N 1
ATOM 812 C CA . GLU A 1 104 ? -5.371 4.050 14.484 1.00 75.44 104 GLU A CA 1
ATOM 813 C C . GLU A 1 104 ? -5.435 2.920 13.438 1.00 75.44 104 GLU A C 1
ATOM 815 O O . GLU A 1 104 ? -5.636 1.760 13.780 1.00 75.44 104 GLU A O 1
ATOM 820 N N . ASN A 1 105 ? -5.252 3.245 12.155 1.00 81.56 105 ASN A N 1
ATOM 821 C CA . ASN A 1 105 ? -5.334 2.294 11.052 1.00 81.56 105 ASN A CA 1
ATOM 822 C C . ASN A 1 105 ? -3.960 1.987 10.424 1.00 81.56 105 ASN A C 1
ATOM 824 O O . ASN A 1 105 ? -3.926 1.537 9.279 1.00 81.56 105 ASN A O 1
ATOM 828 N N . VAL A 1 106 ? -2.847 2.211 11.146 1.00 87.88 106 VAL A N 1
ATOM 829 C CA . VAL A 1 106 ? -1.448 2.063 10.671 1.00 87.88 106 VAL A CA 1
ATOM 830 C C . VAL A 1 106 ? -1.090 0.652 10.179 1.00 87.88 106 VAL A C 1
ATOM 832 O O . VAL A 1 106 ? -0.202 0.486 9.341 1.00 87.88 106 VAL A O 1
ATOM 835 N N . LEU A 1 107 ? -1.829 -0.372 10.611 1.00 91.00 107 LEU A N 1
ATOM 836 C CA . LEU A 1 107 ? -1.607 -1.758 10.187 1.00 91.00 107 LEU A CA 1
ATOM 837 C C . LEU A 1 107 ? -1.847 -1.971 8.684 1.00 91.00 107 LEU A C 1
ATOM 839 O O . LEU A 1 107 ? -1.140 -2.754 8.049 1.00 91.00 107 LEU A O 1
ATOM 843 N N . VAL A 1 108 ? -2.817 -1.265 8.093 1.00 93.19 108 VAL A N 1
ATOM 844 C CA . VAL A 1 108 ? -3.110 -1.364 6.653 1.00 93.19 108 VAL A CA 1
ATOM 845 C C . VAL A 1 108 ? -1.990 -0.733 5.808 1.00 93.19 108 VAL A C 1
ATOM 847 O O . VAL A 1 108 ? -1.487 -1.422 4.920 1.00 93.19 108 VAL A O 1
ATOM 850 N N . PRO A 1 109 ? -1.521 0.502 6.084 1.00 93.31 109 PRO A N 1
ATOM 851 C CA . PRO A 1 109 ? -0.310 1.065 5.486 1.00 93.31 109 PRO A CA 1
ATOM 852 C C . PRO A 1 109 ? 0.914 0.143 5.572 1.00 93.31 109 PRO A C 1
ATOM 854 O O . PRO A 1 109 ? 1.563 -0.092 4.552 1.00 93.31 109 PRO A O 1
ATOM 857 N N . LEU A 1 110 ? 1.195 -0.444 6.744 1.00 93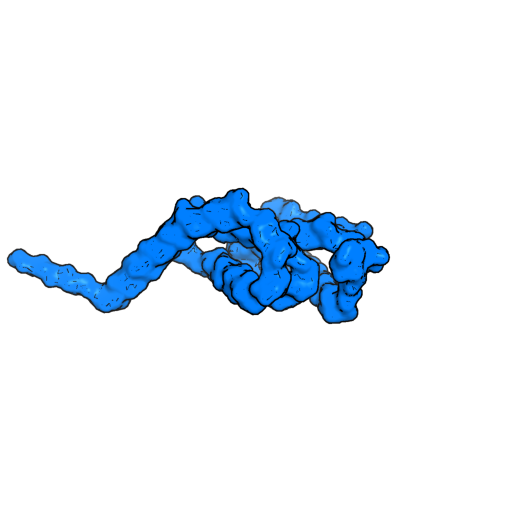.88 110 LEU A N 1
ATOM 858 C CA . LEU A 1 110 ? 2.310 -1.388 6.914 1.00 93.88 110 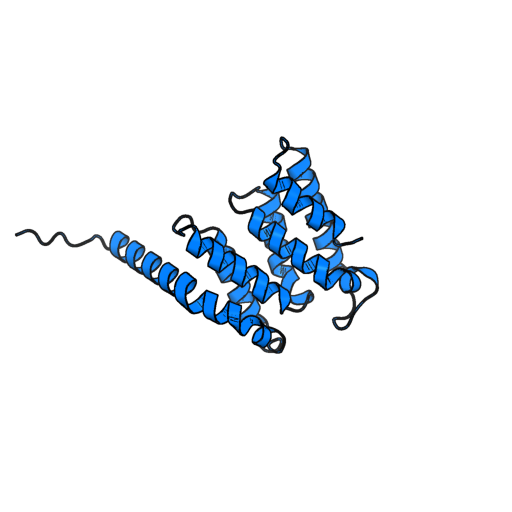LEU A CA 1
ATOM 859 C C . LEU A 1 110 ? 2.151 -2.628 6.024 1.00 93.88 110 LEU A C 1
ATOM 861 O O . LEU A 1 110 ? 3.107 -3.048 5.371 1.00 93.88 110 LEU A O 1
ATOM 865 N N . ARG A 1 111 ? 0.936 -3.185 5.932 1.00 93.56 111 ARG A N 1
ATOM 866 C CA . ARG A 1 111 ? 0.623 -4.325 5.052 1.00 93.56 111 ARG A CA 1
ATOM 867 C C . ARG A 1 111 ? 0.847 -3.986 3.574 1.00 93.56 111 ARG A C 1
ATOM 869 O O . ARG A 1 111 ? 1.430 -4.794 2.858 1.00 93.56 111 ARG A O 1
ATOM 876 N N . ILE A 1 112 ? 0.409 -2.806 3.128 1.00 95.06 112 ILE A N 1
ATOM 877 C CA . ILE A 1 112 ? 0.570 -2.332 1.741 1.00 95.06 112 ILE A CA 1
ATOM 878 C C . ILE A 1 112 ? 2.052 -2.211 1.377 1.00 95.06 112 ILE A C 1
ATOM 880 O O . ILE A 1 112 ? 2.479 -2.692 0.329 1.00 95.06 112 ILE A O 1
ATOM 884 N N . ILE A 1 113 ? 2.845 -1.582 2.244 1.00 95.38 113 ILE A N 1
ATOM 885 C CA . ILE A 1 113 ? 4.270 -1.357 1.994 1.00 95.38 113 ILE A CA 1
ATOM 886 C C . ILE A 1 113 ? 5.074 -2.654 2.059 1.00 95.38 113 ILE A C 1
ATOM 888 O O . ILE A 1 113 ? 5.945 -2.859 1.217 1.00 95.38 113 ILE A O 1
ATOM 892 N N . THR A 1 114 ? 4.769 -3.541 3.009 1.00 94.56 114 THR A N 1
ATOM 893 C CA . THR A 1 114 ? 5.416 -4.860 3.092 1.00 94.56 114 THR A CA 1
ATOM 894 C C . THR A 1 114 ? 5.248 -5.609 1.774 1.00 94.56 114 THR A C 1
ATOM 896 O O . THR A 1 114 ? 6.233 -5.997 1.153 1.00 94.56 114 THR A O 1
ATOM 899 N N . LEU A 1 115 ? 4.006 -5.706 1.288 1.00 95.38 115 LEU A N 1
ATOM 900 C CA . LEU A 1 115 ? 3.692 -6.349 0.014 1.00 95.38 115 LEU A CA 1
ATOM 901 C C . LEU A 1 115 ? 4.433 -5.702 -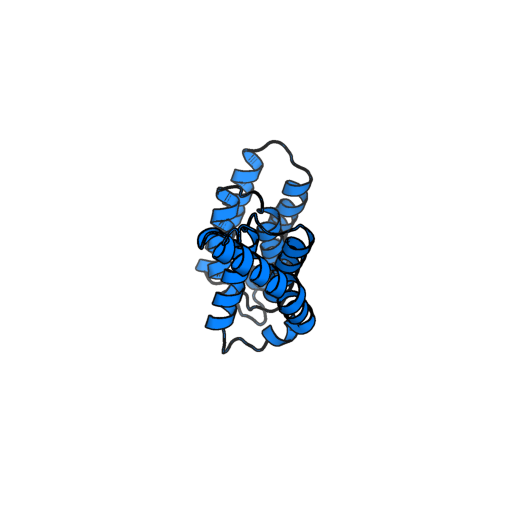1.163 1.00 95.38 115 LEU A C 1
ATOM 903 O O . LEU A 1 115 ? 4.931 -6.396 -2.051 1.00 95.38 115 LEU A O 1
ATOM 907 N N . HIS A 1 116 ? 4.485 -4.368 -1.193 1.00 95.62 116 HIS A N 1
ATOM 908 C CA . HIS A 1 116 ? 5.191 -3.635 -2.238 1.00 95.62 116 HIS A CA 1
ATOM 909 C C . HIS A 1 116 ? 6.670 -4.013 -2.278 1.00 95.62 116 HIS A C 1
ATOM 911 O O . HIS A 1 116 ? 7.171 -4.328 -3.356 1.00 95.62 116 HIS A O 1
ATOM 917 N N . TYR A 1 117 ? 7.360 -4.032 -1.138 1.00 94.81 117 TYR A N 1
ATOM 918 C CA . TYR A 1 117 ? 8.777 -4.388 -1.117 1.00 94.81 117 TYR A CA 1
ATOM 919 C C . TYR A 1 117 ? 9.029 -5.863 -1.384 1.00 94.81 117 TYR A C 1
ATOM 921 O O . TYR A 1 117 ? 9.936 -6.145 -2.153 1.00 94.81 117 TYR A O 1
ATOM 929 N N . GLU A 1 118 ? 8.209 -6.782 -0.870 1.00 93.31 118 GLU A N 1
ATOM 930 C CA . GLU A 1 118 ? 8.330 -8.219 -1.173 1.00 93.31 118 GLU A CA 1
ATOM 931 C C . GLU A 1 118 ? 8.261 -8.493 -2.684 1.00 93.31 118 GLU A C 1
ATOM 933 O O . GLU A 1 118 ? 9.020 -9.294 -3.228 1.00 93.31 118 GLU A O 1
ATOM 938 N N . ARG A 1 119 ? 7.371 -7.794 -3.395 1.00 92.62 119 ARG A N 1
ATOM 939 C CA . ARG A 1 119 ? 7.254 -7.899 -4.856 1.00 92.62 119 ARG A CA 1
ATOM 940 C C . ARG A 1 119 ? 8.400 -7.183 -5.580 1.00 92.62 119 ARG A C 1
ATOM 942 O O . ARG A 1 119 ? 8.819 -7.605 -6.659 1.00 92.62 119 ARG A O 1
ATOM 949 N N . CYS A 1 120 ? 8.887 -6.082 -5.013 1.00 94.31 120 CYS A N 1
ATOM 950 C CA . CYS A 1 120 ? 9.805 -5.155 -5.669 1.00 94.31 120 CYS A CA 1
ATOM 951 C C . CYS A 1 120 ? 11.255 -5.250 -5.165 1.00 94.31 120 CYS A C 1
ATOM 953 O O . CYS A 1 120 ? 12.054 -4.396 -5.538 1.00 94.31 120 CYS A O 1
ATOM 955 N N . THR A 1 121 ? 11.647 -6.264 -4.384 1.00 92.56 121 THR A N 1
ATOM 956 C CA . THR A 1 121 ? 13.003 -6.366 -3.803 1.00 92.56 121 THR A CA 1
ATOM 957 C C . THR A 1 121 ? 14.090 -6.197 -4.867 1.00 92.56 121 THR A C 1
ATOM 959 O O . THR A 1 121 ? 15.000 -5.384 -4.717 1.00 92.56 121 THR A O 1
ATOM 962 N N . LYS A 1 122 ? 13.945 -6.877 -6.016 1.00 92.44 122 LYS A N 1
ATOM 963 C CA . LYS A 1 122 ? 14.887 -6.742 -7.139 1.00 92.44 122 LYS A CA 1
ATOM 964 C C . LYS A 1 122 ? 14.903 -5.330 -7.723 1.00 92.44 122 LYS A C 1
ATOM 966 O O . LYS A 1 122 ? 15.979 -4.823 -7.990 1.00 92.44 122 LYS A O 1
ATOM 971 N N . TYR A 1 123 ? 13.752 -4.671 -7.866 1.00 95.56 123 TYR A N 1
ATOM 972 C CA . TYR A 1 123 ? 13.661 -3.299 -8.388 1.00 95.56 123 TYR A CA 1
ATOM 973 C C . TYR A 1 123 ? 14.462 -2.293 -7.545 1.00 95.56 123 TYR A C 1
ATOM 975 O O . TYR A 1 123 ? 15.139 -1.429 -8.101 1.00 95.56 123 TYR A O 1
ATOM 983 N N . TYR A 1 124 ? 14.438 -2.431 -6.216 1.00 93.88 124 TYR A N 1
ATOM 984 C CA . TYR A 1 124 ? 15.186 -1.559 -5.300 1.00 93.88 124 TYR A CA 1
ATOM 985 C C . TYR A 1 124 ? 16.675 -1.913 -5.165 1.00 93.88 124 TYR A C 1
ATOM 987 O O . TYR A 1 124 ? 17.452 -1.069 -4.720 1.00 93.88 124 TYR A O 1
ATOM 995 N N . GLY A 1 125 ? 17.073 -3.123 -5.566 1.00 89.62 125 GLY A N 1
ATOM 996 C CA . GLY A 1 125 ? 18.458 -3.595 -5.546 1.00 89.62 125 GLY A CA 1
ATOM 997 C C . GLY A 1 125 ? 19.104 -3.618 -6.932 1.00 89.62 125 GLY A C 1
ATOM 998 O O . GLY A 1 125 ? 19.748 -2.659 -7.352 1.00 89.62 125 GLY A O 1
ATOM 999 N N . SER A 1 126 ? 18.966 -4.747 -7.629 1.00 89.75 126 SER A N 1
ATOM 1000 C CA . SER A 1 126 ? 19.687 -5.077 -8.869 1.00 89.75 126 SER A CA 1
ATOM 1001 C C . SER A 1 126 ? 18.931 -4.787 -10.174 1.00 89.75 126 SER A C 1
ATOM 1003 O O . SER A 1 126 ? 19.509 -4.899 -11.252 1.00 89.75 126 SER A O 1
ATOM 1005 N N . GLY A 1 127 ? 17.660 -4.403 -10.086 1.00 92.06 127 GLY A N 1
ATOM 1006 C CA . GLY A 1 127 ? 16.743 -4.168 -11.199 1.00 92.06 127 GLY A CA 1
ATOM 1007 C C . GLY A 1 127 ? 15.849 -5.361 -11.561 1.00 92.06 127 GLY A C 1
ATOM 1008 O O . GLY A 1 127 ? 16.150 -6.521 -11.271 1.00 92.06 127 GLY A O 1
ATOM 1009 N N . ASN A 1 128 ? 14.712 -5.074 -12.198 1.00 93.44 128 ASN A N 1
ATOM 1010 C CA . ASN A 1 128 ? 13.783 -6.059 -12.768 1.00 93.44 128 ASN A CA 1
ATOM 1011 C C . ASN A 1 128 ? 13.116 -5.526 -14.058 1.00 93.44 128 ASN A C 1
ATOM 1013 O O . ASN A 1 128 ? 13.617 -4.591 -14.677 1.00 93.44 128 ASN A O 1
ATOM 1017 N N . SER A 1 129 ? 11.992 -6.118 -14.481 1.00 91.19 129 SER A N 1
ATOM 1018 C CA . SER A 1 129 ? 11.234 -5.700 -15.673 1.00 91.19 129 SER A CA 1
ATOM 1019 C C . SER A 1 129 ? 10.724 -4.255 -15.628 1.00 91.19 129 SER A C 1
ATOM 1021 O O . SER A 1 129 ? 10.493 -3.674 -16.681 1.00 91.19 129 SER A O 1
ATOM 1023 N N . TYR A 1 130 ? 10.587 -3.662 -14.439 1.00 90.94 130 TYR A N 1
ATOM 1024 C CA . TYR A 1 130 ? 10.234 -2.251 -14.259 1.00 90.94 130 TYR A CA 1
ATOM 1025 C C . TYR A 1 130 ? 11.461 -1.321 -14.283 1.00 90.94 130 TYR A C 1
ATOM 1027 O O . TYR A 1 130 ? 11.322 -0.112 -14.116 1.00 90.94 130 TYR A O 1
ATOM 1035 N N . GLY A 1 131 ? 12.668 -1.864 -14.467 1.00 94.69 131 GLY A N 1
ATOM 1036 C CA . GLY A 1 131 ? 13.929 -1.134 -14.384 1.00 94.69 131 GLY A CA 1
ATOM 1037 C C . GLY A 1 131 ? 14.533 -1.177 -12.981 1.00 94.69 131 GLY A C 1
ATOM 1038 O O . GLY A 1 131 ? 14.504 -2.211 -12.314 1.00 94.69 131 GLY A O 1
ATOM 1039 N N . VAL A 1 132 ? 15.118 -0.060 -12.551 1.00 95.62 132 VAL A N 1
ATOM 1040 C CA . VAL A 1 132 ? 15.782 0.103 -11.249 1.00 95.62 132 VAL A CA 1
ATOM 1041 C C . VAL A 1 132 ? 15.182 1.313 -10.541 1.00 95.62 132 VAL A C 1
ATOM 1043 O O . VAL A 1 132 ? 14.923 2.331 -11.182 1.00 95.62 132 VAL A O 1
ATOM 1046 N N . ALA A 1 133 ? 15.012 1.218 -9.222 1.00 96.62 133 ALA A N 1
ATOM 1047 C CA . ALA A 1 133 ? 14.513 2.309 -8.395 1.00 96.62 133 ALA A CA 1
ATOM 1048 C C . ALA A 1 133 ? 15.356 3.582 -8.540 1.00 96.62 133 ALA A C 1
ATOM 1050 O O . ALA A 1 133 ? 16.588 3.569 -8.425 1.00 96.62 133 ALA A O 1
ATOM 1051 N N . SER A 1 134 ? 14.668 4.704 -8.717 1.00 96.69 134 SER A N 1
ATOM 1052 C CA . SER A 1 134 ? 15.265 6.034 -8.714 1.00 96.69 134 SER A CA 1
ATOM 1053 C C . SER A 1 134 ? 15.795 6.427 -7.332 1.00 96.69 134 SER A C 1
ATOM 1055 O O . SER A 1 134 ? 15.377 5.903 -6.296 1.00 96.69 134 SER A O 1
ATOM 1057 N N . GLU A 1 135 ? 16.664 7.438 -7.294 1.00 95.56 135 GLU A N 1
ATOM 1058 C CA . GLU A 1 135 ? 17.159 8.021 -6.038 1.00 95.56 135 GLU A CA 1
ATOM 1059 C C . GLU A 1 135 ? 16.026 8.551 -5.144 1.00 95.56 135 GLU A C 1
ATOM 1061 O O . GLU A 1 135 ? 16.099 8.480 -3.917 1.00 95.56 135 GLU A O 1
ATOM 1066 N N . ILE A 1 136 ? 14.933 9.035 -5.744 1.00 96.19 136 ILE A N 1
ATOM 1067 C CA . ILE A 1 136 ? 13.754 9.495 -5.001 1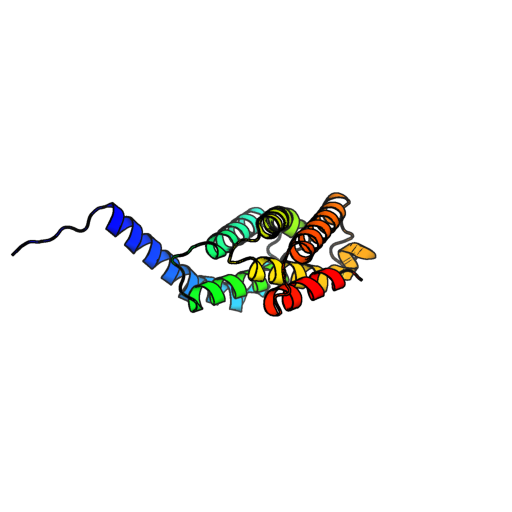.00 96.19 136 ILE A CA 1
ATOM 1068 C C . ILE A 1 136 ? 13.069 8.317 -4.302 1.00 96.19 136 ILE A C 1
ATOM 1070 O O . ILE A 1 136 ? 12.712 8.428 -3.130 1.00 96.19 136 ILE A O 1
ATOM 1074 N N . GLU A 1 137 ? 12.891 7.193 -4.995 1.00 96.50 137 GLU A N 1
ATOM 1075 C CA . GLU A 1 137 ? 12.274 5.985 -4.438 1.00 96.50 137 GLU A CA 1
ATOM 1076 C C . GLU A 1 137 ? 13.134 5.360 -3.339 1.00 96.50 137 GLU A C 1
ATOM 1078 O O . GLU A 1 137 ? 12.615 5.016 -2.274 1.00 96.50 137 GLU A O 1
ATOM 1083 N N . LYS A 1 138 ? 14.452 5.279 -3.546 1.00 95.00 138 LYS A N 1
ATOM 1084 C CA . LYS A 1 138 ? 15.397 4.811 -2.521 1.00 95.00 138 LYS A CA 1
ATOM 1085 C C . LYS A 1 138 ? 15.371 5.709 -1.288 1.00 95.00 138 LYS A C 1
ATOM 1087 O O . LYS A 1 138 ? 15.272 5.213 -0.169 1.00 95.00 138 LYS A O 1
ATOM 1092 N N . ARG A 1 139 ? 15.362 7.034 -1.473 1.00 96.25 139 ARG A N 1
ATOM 1093 C CA . ARG A 1 139 ? 15.249 7.989 -0.363 1.00 96.25 139 ARG A CA 1
ATOM 1094 C C . ARG A 1 139 ? 13.941 7.846 0.405 1.00 96.25 139 ARG A C 1
ATOM 1096 O O . ARG A 1 139 ? 13.960 7.907 1.629 1.00 96.25 139 ARG A O 1
ATOM 1103 N N . LEU A 1 140 ? 12.817 7.654 -0.282 1.00 96.94 140 LEU A N 1
ATOM 1104 C CA . LEU A 1 140 ? 11.542 7.388 0.388 1.00 96.94 140 LEU A CA 1
ATOM 1105 C C . LEU A 1 140 ? 11.572 6.075 1.170 1.00 96.94 140 LEU A C 1
ATOM 1107 O O . LEU A 1 140 ? 10.980 6.010 2.240 1.00 96.94 140 LEU A O 1
ATOM 1111 N N . SER A 1 141 ? 12.281 5.067 0.664 1.00 95.38 141 SER A N 1
ATOM 1112 C CA . SER A 1 141 ? 12.452 3.793 1.364 1.00 95.38 141 SER A CA 1
ATOM 1113 C C . SER A 1 141 ? 13.232 3.966 2.666 1.00 95.38 141 SER A C 1
ATOM 1115 O O . SER A 1 141 ? 12.781 3.495 3.704 1.00 95.38 141 SER A O 1
ATOM 1117 N N . MET A 1 142 ? 14.331 4.731 2.636 1.00 95.19 142 MET A N 1
ATOM 1118 C CA . MET A 1 142 ? 15.089 5.079 3.846 1.00 95.19 142 MET A CA 1
ATOM 1119 C C . MET A 1 142 ? 14.221 5.827 4.865 1.00 95.19 142 MET A C 1
ATOM 1121 O O . MET A 1 142 ? 14.087 5.375 5.994 1.00 95.19 142 MET A O 1
ATOM 1125 N N . LEU A 1 143 ? 13.544 6.904 4.445 1.00 96.50 143 LEU A N 1
ATOM 1126 C CA . LEU A 1 143 ? 12.683 7.700 5.334 1.00 96.50 143 LEU A CA 1
ATOM 1127 C C . LEU A 1 143 ? 11.549 6.885 5.962 1.00 96.50 143 LEU A C 1
ATOM 1129 O O . LEU A 1 143 ? 11.132 7.149 7.086 1.00 96.50 143 LEU A O 1
ATOM 1133 N N . LEU A 1 144 ? 11.019 5.918 5.219 1.00 95.75 144 LEU A N 1
ATOM 1134 C CA . LEU A 1 144 ? 9.995 5.017 5.714 1.00 95.75 144 LEU A CA 1
ATOM 1135 C C . LEU A 1 144 ? 10.537 4.070 6.781 1.00 95.75 144 LEU A C 1
ATOM 1137 O O . LEU A 1 144 ? 9.868 3.854 7.787 1.00 95.75 144 LEU A O 1
ATOM 1141 N N . PHE A 1 145 ? 11.724 3.508 6.571 1.00 94.19 145 PHE A N 1
ATOM 1142 C CA . PHE A 1 145 ? 12.349 2.638 7.559 1.00 94.19 145 PHE A CA 1
ATOM 1143 C C . PHE A 1 145 ? 12.727 3.408 8.819 1.00 94.19 145 PHE A C 1
ATOM 1145 O O . PHE A 1 145 ? 12.399 2.935 9.903 1.00 94.19 145 PHE A O 1
ATOM 1152 N N . ASP A 1 146 ? 13.279 4.614 8.685 1.00 94.31 146 ASP A N 1
ATOM 1153 C CA . ASP A 1 146 ? 13.529 5.514 9.817 1.00 94.31 146 ASP A CA 1
ATOM 1154 C C . ASP A 1 146 ? 12.229 5.783 10.591 1.00 94.31 146 ASP A C 1
ATOM 1156 O O . ASP A 1 146 ? 12.166 5.576 11.800 1.00 94.31 146 ASP A O 1
ATOM 1160 N N . ALA A 1 147 ? 11.144 6.130 9.887 1.00 94.31 147 ALA A N 1
ATOM 1161 C CA . ALA A 1 147 ? 9.840 6.355 10.504 1.00 94.31 147 ALA A CA 1
ATOM 1162 C C . ALA A 1 147 ? 9.312 5.121 11.253 1.00 94.31 147 ALA A C 1
ATOM 1164 O O . ALA A 1 147 ? 8.760 5.265 12.343 1.00 94.31 147 ALA A O 1
ATOM 1165 N N . ILE A 1 148 ? 9.469 3.916 10.696 1.00 93.00 148 ILE A N 1
ATOM 1166 C CA . ILE A 1 148 ? 9.074 2.670 11.367 1.00 93.00 148 ILE A CA 1
ATOM 1167 C C . ILE A 1 148 ? 9.937 2.447 12.613 1.00 93.00 148 ILE A C 1
ATOM 1169 O O . ILE A 1 148 ? 9.386 2.180 13.680 1.00 93.00 148 ILE A O 1
ATOM 1173 N N . PHE A 1 149 ? 11.261 2.578 12.509 1.00 91.19 149 PHE A N 1
ATOM 1174 C CA . PHE A 1 149 ? 12.176 2.391 13.636 1.00 91.19 149 PHE A CA 1
ATOM 1175 C C . PHE A 1 149 ? 11.894 3.367 14.778 1.00 91.19 149 PHE A C 1
ATOM 1177 O O . PHE A 1 149 ? 11.726 2.921 15.912 1.00 91.19 149 PHE A O 1
ATOM 1184 N N . ASP A 1 150 ? 11.764 4.661 14.489 1.00 91.75 150 ASP A N 1
ATOM 1185 C CA . ASP A 1 150 ? 11.458 5.689 15.489 1.00 91.75 150 ASP A CA 1
ATOM 1186 C C . ASP A 1 150 ? 10.108 5.422 16.170 1.00 91.75 150 ASP A C 1
ATOM 1188 O O . ASP A 1 150 ? 9.963 5.516 17.395 1.00 91.75 150 ASP A O 1
ATOM 1192 N N . SER A 1 151 ? 9.111 5.023 15.378 1.00 89.31 151 SER A N 1
ATOM 1193 C CA . SER A 1 151 ? 7.761 4.745 15.869 1.00 89.31 151 SER A CA 1
ATOM 1194 C C . SER A 1 151 ? 7.692 3.477 16.727 1.00 89.31 151 SER A C 1
ATOM 1196 O O . SER A 1 151 ? 6.931 3.437 17.693 1.00 89.31 151 SER A O 1
ATOM 1198 N N . LEU A 1 152 ? 8.475 2.440 16.410 1.00 89.31 152 LEU A N 1
ATOM 1199 C CA . LEU A 1 152 ? 8.570 1.222 17.222 1.00 89.31 152 LEU A CA 1
ATOM 1200 C C . LEU A 1 152 ? 9.429 1.433 18.473 1.00 89.31 152 LEU A C 1
ATOM 1202 O O . LEU A 1 152 ? 9.061 0.974 19.550 1.00 89.31 152 LEU A O 1
ATOM 1206 N N . GLY A 1 153 ? 10.561 2.129 18.345 1.00 87.56 153 GLY A N 1
ATOM 1207 C CA . GLY A 1 153 ? 11.514 2.353 19.434 1.00 87.56 153 GLY A CA 1
ATOM 1208 C C . GLY A 1 153 ? 10.974 3.254 20.545 1.00 87.56 153 GLY A C 1
ATOM 1209 O O . GLY A 1 153 ? 11.385 3.132 21.696 1.00 87.56 153 GLY A O 1
ATOM 1210 N N . SER A 1 154 ? 10.019 4.127 20.223 1.00 86.38 154 SER A N 1
ATOM 1211 C CA . SER A 1 154 ? 9.346 5.002 21.189 1.00 86.38 154 SER A CA 1
ATOM 1212 C C . SER A 1 154 ? 8.147 4.356 21.898 1.00 86.38 154 SER A C 1
ATOM 1214 O O . SER A 1 154 ? 7.556 4.984 22.779 1.00 86.38 154 SER A O 1
ATOM 1216 N N . LYS A 1 155 ? 7.770 3.116 21.549 1.00 83.00 155 LYS A N 1
ATOM 1217 C CA . LYS A 1 155 ? 6.551 2.463 22.048 1.00 83.00 155 LYS A CA 1
ATOM 1218 C C . LYS A 1 155 ? 6.812 1.170 22.822 1.00 83.00 155 LYS A C 1
ATOM 1220 O O . LYS A 1 155 ? 7.790 0.471 22.563 1.00 83.00 155 LYS A O 1
ATOM 1225 N N . PRO A 1 156 ? 5.914 0.811 23.764 1.00 87.44 156 PRO A N 1
ATOM 1226 C CA . PRO A 1 156 ? 5.921 -0.523 24.344 1.00 87.44 156 PRO A CA 1
ATOM 1227 C C . PRO A 1 156 ? 5.658 -1.570 23.259 1.00 87.44 156 PRO A C 1
ATOM 1229 O O . PRO A 1 156 ? 5.007 -1.294 22.249 1.00 87.44 156 PRO A O 1
ATOM 1232 N N . TYR A 1 157 ? 6.151 -2.783 23.492 1.00 88.62 157 TYR A N 1
ATOM 1233 C CA . TYR A 1 157 ? 5.963 -3.891 22.567 1.00 88.62 157 TYR A CA 1
ATOM 1234 C C . TYR A 1 157 ? 4.474 -4.201 22.358 1.00 88.62 157 TYR A C 1
ATOM 1236 O O . TYR A 1 157 ? 3.758 -4.532 23.304 1.00 88.62 157 TYR A O 1
ATOM 1244 N N . ASP A 1 158 ? 4.047 -4.131 21.100 1.00 89.38 158 ASP A N 1
ATOM 1245 C CA . ASP A 1 158 ? 2.727 -4.537 20.626 1.00 89.38 158 ASP A CA 1
ATOM 1246 C C . ASP A 1 158 ? 2.925 -5.678 19.608 1.00 89.38 158 ASP A C 1
ATOM 1248 O O . ASP A 1 158 ? 3.504 -5.446 18.541 1.00 89.38 158 ASP A O 1
ATOM 1252 N N . PRO A 1 159 ? 2.495 -6.916 19.918 1.00 90.06 159 PRO A N 1
ATOM 1253 C CA . PRO A 1 159 ? 2.734 -8.067 19.050 1.00 90.06 159 PRO A CA 1
ATOM 1254 C C . PRO A 1 159 ? 2.160 -7.913 17.639 1.00 90.06 159 PRO A C 1
ATOM 1256 O O . PRO A 1 159 ? 2.747 -8.415 16.680 1.00 90.06 159 PRO A O 1
ATOM 1259 N N . GLU A 1 160 ? 1.017 -7.242 17.498 1.00 89.38 160 GLU A N 1
ATOM 1260 C CA . GLU A 1 160 ? 0.355 -7.069 16.209 1.00 89.38 160 GLU A CA 1
ATOM 1261 C C . GLU A 1 160 ? 1.105 -6.038 15.363 1.00 89.38 160 GLU A C 1
ATOM 1263 O O . GLU A 1 160 ? 1.450 -6.310 14.211 1.00 89.38 160 GLU A O 1
ATOM 1268 N N . LEU A 1 161 ? 1.442 -4.891 15.951 1.00 88.56 161 LEU A N 1
ATOM 1269 C CA . LEU A 1 161 ? 2.208 -3.839 15.290 1.00 88.56 161 LEU A CA 1
ATOM 1270 C C . LEU A 1 161 ? 3.603 -4.326 14.881 1.00 88.56 161 LEU A C 1
ATOM 1272 O O . LEU A 1 161 ? 3.983 -4.195 13.716 1.00 88.56 161 LEU A O 1
ATOM 1276 N N . PHE A 1 162 ? 4.359 -4.919 15.808 1.00 90.44 162 PHE A N 1
ATOM 1277 C CA . PHE A 1 162 ? 5.703 -5.431 15.526 1.00 90.44 162 PHE A CA 1
ATOM 1278 C C . PHE A 1 162 ? 5.654 -6.575 14.509 1.00 90.44 162 PH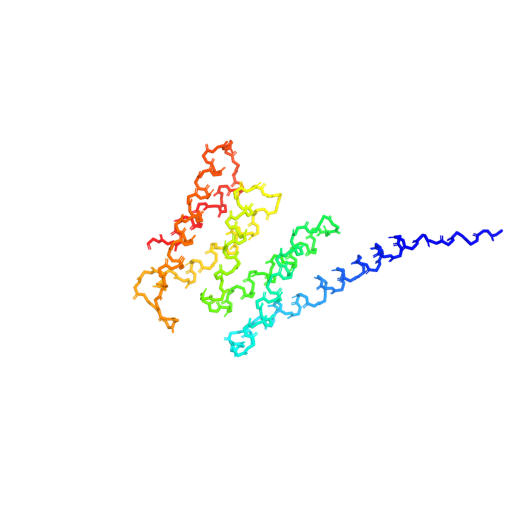E A C 1
ATOM 1280 O O . PHE A 1 162 ? 6.468 -6.612 13.587 1.00 90.44 162 PHE A O 1
ATOM 1287 N N . GLY A 1 163 ? 4.655 -7.459 14.607 1.00 88.81 163 GLY A N 1
ATOM 1288 C CA . GLY A 1 163 ? 4.440 -8.545 13.653 1.00 88.81 163 GLY A CA 1
ATOM 1289 C C . GLY A 1 163 ? 4.162 -8.071 12.222 1.00 88.81 163 GLY A C 1
ATOM 1290 O O . GLY A 1 163 ? 4.427 -8.816 11.281 1.00 88.81 163 GLY A O 1
ATOM 1291 N N . LYS A 1 164 ? 3.661 -6.843 12.028 1.00 87.62 164 LYS A N 1
ATOM 1292 C CA . LYS A 1 164 ? 3.473 -6.229 10.700 1.00 87.62 164 LYS A CA 1
ATOM 1293 C C . LYS A 1 164 ? 4.639 -5.346 10.266 1.00 87.62 164 LYS A C 1
ATOM 1295 O O . LYS A 1 164 ? 4.915 -5.267 9.074 1.00 87.62 164 LYS A O 1
ATOM 1300 N N . ALA A 1 165 ? 5.319 -4.695 11.202 1.00 89.31 165 ALA A N 1
ATOM 1301 C CA . ALA A 1 165 ? 6.408 -3.778 10.894 1.00 89.31 165 ALA A CA 1
ATOM 1302 C C . ALA A 1 165 ? 7.737 -4.496 10.603 1.00 89.31 165 ALA A C 1
ATOM 1304 O O . ALA A 1 165 ? 8.449 -4.102 9.683 1.00 89.31 165 ALA A O 1
ATOM 1305 N N . LEU A 1 166 ? 8.062 -5.572 11.328 1.00 88.44 166 LEU A N 1
ATOM 1306 C CA . LEU A 1 166 ? 9.311 -6.313 11.117 1.00 88.44 166 LEU A CA 1
ATOM 1307 C C . LEU A 1 166 ? 9.429 -6.905 9.699 1.00 88.44 166 LEU A C 1
ATOM 1309 O O . LEU A 1 166 ? 10.473 -6.693 9.082 1.00 88.44 166 LEU A O 1
ATOM 1313 N N . PRO A 1 167 ? 8.389 -7.551 9.123 1.00 87.00 167 PRO A N 1
ATOM 1314 C CA . PRO A 1 167 ? 8.436 -8.012 7.735 1.00 87.00 167 PRO A CA 1
ATOM 1315 C C . PRO A 1 167 ? 8.756 -6.897 6.737 1.00 87.00 167 PRO A C 1
ATOM 1317 O O . PRO A 1 167 ? 9.552 -7.102 5.824 1.00 87.00 167 PRO A O 1
ATOM 1320 N N . CYS A 1 168 ? 8.197 -5.698 6.944 1.00 85.38 168 CYS A N 1
ATOM 1321 C CA . CYS A 1 168 ? 8.475 -4.533 6.107 1.00 85.38 168 CYS A CA 1
ATOM 1322 C C . CYS A 1 168 ? 9.963 -4.159 6.109 1.00 85.38 168 CYS A C 1
ATOM 1324 O O . CYS A 1 168 ? 10.508 -3.828 5.058 1.00 85.38 168 CYS A O 1
ATOM 1326 N N . LEU A 1 169 ? 10.614 -4.207 7.274 1.00 84.94 169 LEU A N 1
ATOM 1327 C CA . LEU A 1 169 ? 12.035 -3.877 7.422 1.00 84.94 169 LEU A CA 1
ATOM 1328 C C . LEU A 1 169 ? 12.942 -4.928 6.773 1.00 84.94 169 LEU A C 1
ATOM 1330 O O . LEU A 1 169 ? 14.013 -4.593 6.281 1.00 84.94 169 LEU A O 1
ATOM 1334 N N . THR A 1 170 ? 12.511 -6.190 6.743 1.00 83.25 170 THR A N 1
ATOM 1335 C CA . THR A 1 170 ? 13.274 -7.293 6.138 1.00 83.25 170 THR A CA 1
ATOM 1336 C C . THR A 1 170 ? 12.981 -7.515 4.653 1.00 83.25 170 THR A C 1
ATOM 1338 O O . THR A 1 170 ? 13.680 -8.287 4.008 1.00 83.25 170 THR A O 1
ATOM 1341 N N . ALA A 1 171 ? 11.948 -6.873 4.098 1.00 78.94 171 ALA A N 1
ATOM 1342 C CA . ALA A 1 171 ? 11.519 -7.080 2.711 1.00 78.94 171 ALA A CA 1
ATOM 1343 C C . ALA A 1 171 ? 12.495 -6.496 1.666 1.00 78.94 171 ALA A C 1
ATOM 1345 O O . ALA A 1 171 ? 12.467 -6.895 0.498 1.00 78.94 171 ALA A O 1
ATOM 1346 N N . ILE A 1 172 ? 13.367 -5.569 2.081 1.00 67.44 172 ILE A N 1
ATOM 1347 C CA . ILE A 1 172 ? 14.530 -5.113 1.311 1.00 67.44 172 ILE A CA 1
ATOM 1348 C C . ILE A 1 172 ? 15.777 -5.660 2.015 1.00 67.44 172 ILE A C 1
ATOM 1350 O O . ILE A 1 172 ? 16.326 -5.011 2.902 1.00 67.44 172 ILE A O 1
ATOM 1354 N N . GLY A 1 173 ? 16.184 -6.875 1.653 1.00 54.00 173 GLY A N 1
ATOM 1355 C CA . GLY A 1 173 ? 17.367 -7.560 2.180 1.00 54.00 173 GLY A CA 1
ATOM 1356 C C . GLY A 1 173 ? 18.172 -8.205 1.068 1.00 54.00 173 GLY A C 1
ATOM 1357 O O . GLY A 1 173 ? 17.543 -8.658 0.083 1.00 54.00 173 GLY A O 1
#

Solvent-accessible surface area (backbone atoms only — not comparable to full-atom values): 9675 Å² total; per-residue (Å²): 135,83,81,81,74,76,52,70,70,54,53,53,50,51,51,53,52,52,48,52,48,48,41,31,71,48,51,35,51,52,49,36,78,51,24,73,67,50,52,79,37,65,93,44,45,71,60,52,51,52,49,53,55,51,52,57,54,53,64,71,48,83,86,56,52,70,73,37,46,50,29,44,48,50,26,53,45,36,46,55,75,32,50,59,75,81,72,43,56,70,55,50,57,50,42,35,50,39,43,63,68,58,43,98,57,39,67,53,52,36,51,44,50,25,54,44,32,60,75,35,36,43,27,71,67,86,36,48,98,90,38,60,60,47,73,68,54,51,49,52,50,52,54,37,50,51,31,50,49,55,51,52,73,77,46,81,94,44,74,69,60,51,66,43,46,52,56,39,65,58,28,67,118

Mean predicted aligned error: 6.02 Å

InterPro domains:
  IPR015925 Ryanodine/Inositol 1,4,5-trisphosphate receptor [PTHR46399] (9-173)

Organism: Parascaris equorum (NCBI:txid6256)

Radius of gyration: 18.4 Å; Cα contacts (8 Å, |Δi|>4): 141; chains: 1; bounding box: 69×28×44 Å